Protein AF-A0A2L1UTY7-F1 (afdb_monomer_lite)

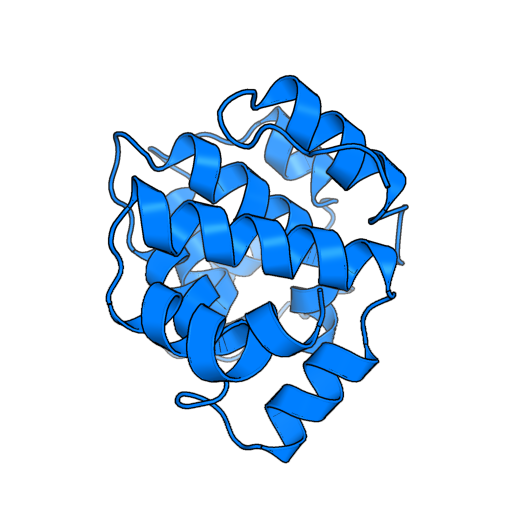InterPro domains:
  IPR046560 Protein of unknown function DUF6714 [PF20461] (67-157)

pLDDT: mean 85.85, std 9.0, range [53.12, 96.44]

Organism: NCBI:txid1805933

Foldseek 3Di:
DDDQDLLDLVSLLVLCCVFLPDDPQDQDDPDFDDDDCVVLLCVQRPPDALVNCLVVPDCVPCLVSLQVCLVGPDLLNVLRNVSSLLSVVSVCPPVVRCSNVSCCQSAQFCVNDDVVSNVVSVVSGDLSRLLSSLSSLVCCCVPVVDVRSVCSSVVPSVVSD

Radius of gyration: 14.82 Å; chains: 1; bounding box: 33×32×40 Å

Structure (mmCIF, N/CA/C/O backbone):
data_AF-A0A2L1UTY7-F1
#
_entry.id   AF-A0A2L1UTY7-F1
#
loop_
_atom_site.group_PDB
_atom_site.id
_atom_site.type_symbol
_atom_site.label_atom_id
_atom_site.label_alt_id
_atom_site.label_comp_id
_atom_site.label_asym_id
_atom_site.label_entity_id
_atom_site.label_seq_id
_atom_site.pdbx_PDB_ins_code
_atom_site.Cartn_x
_atom_site.Cartn_y
_atom_site.Cartn_z
_atom_site.occupancy
_atom_site.B_iso_or_equiv
_atom_site.auth_seq_id
_atom_site.auth_comp_id
_atom_site.auth_asym_id
_atom_site.auth_atom_id
_atom_site.pdbx_PDB_model_num
ATOM 1 N N . MET A 1 1 ? 1.396 5.766 -21.498 1.00 53.38 1 MET A N 1
ATOM 2 C CA . MET A 1 1 ? 0.661 5.833 -20.214 1.00 53.38 1 MET A CA 1
ATOM 3 C C . MET A 1 1 ? 0.728 7.239 -19.653 1.00 53.38 1 MET A C 1
ATOM 5 O O . MET A 1 1 ? 1.712 7.924 -19.900 1.00 53.38 1 MET A O 1
ATOM 9 N N . LYS A 1 2 ? -0.324 7.680 -18.958 1.00 59.78 2 LYS A N 1
ATOM 10 C CA . LYS A 1 2 ? -0.390 9.011 -18.343 1.00 59.78 2 LYS A CA 1
ATOM 11 C C . LYS A 1 2 ? 0.551 9.059 -17.133 1.00 59.78 2 LYS A C 1
ATOM 13 O O . LYS A 1 2 ? 0.652 8.079 -16.401 1.00 59.78 2 LYS A O 1
ATOM 18 N N . GLU A 1 3 ? 1.265 10.162 -16.950 1.00 71.75 3 GLU A N 1
ATOM 19 C CA . GLU A 1 3 ? 2.131 10.361 -15.787 1.00 71.75 3 GLU A CA 1
ATOM 20 C C . GLU A 1 3 ? 1.273 10.537 -14.521 1.00 71.75 3 GLU A C 1
ATOM 22 O O . GLU A 1 3 ? 0.304 11.302 -14.529 1.00 71.75 3 GLU A O 1
ATOM 27 N N . ILE A 1 4 ? 1.594 9.794 -13.456 1.00 80.62 4 ILE A N 1
ATOM 28 C CA . ILE A 1 4 ? 0.912 9.900 -12.160 1.00 80.62 4 ILE A CA 1
ATOM 29 C C . ILE A 1 4 ? 1.685 10.905 -11.315 1.00 80.62 4 ILE A C 1
ATOM 31 O O . ILE A 1 4 ? 2.841 10.670 -10.969 1.00 80.62 4 ILE A O 1
ATOM 35 N N . ASP A 1 5 ? 1.036 12.014 -10.977 1.00 83.94 5 ASP A N 1
ATOM 36 C CA . ASP A 1 5 ? 1.601 13.015 -10.080 1.00 83.94 5 ASP A CA 1
ATOM 37 C C . ASP A 1 5 ? 1.372 12.604 -8.618 1.00 83.94 5 ASP A C 1
ATOM 39 O O . ASP A 1 5 ? 0.297 12.831 -8.056 1.00 83.94 5 ASP A O 1
ATOM 43 N N . PHE A 1 6 ? 2.400 12.016 -8.000 1.00 86.38 6 PHE A N 1
ATOM 44 C CA . PHE A 1 6 ? 2.388 11.607 -6.591 1.00 86.38 6 PHE A CA 1
ATOM 45 C C . PHE A 1 6 ? 2.398 12.780 -5.596 1.00 86.38 6 PHE A C 1
ATOM 47 O O . PHE A 1 6 ? 2.200 12.581 -4.398 1.00 86.38 6 PHE A O 1
ATOM 54 N N . MET A 1 7 ? 2.539 14.025 -6.060 1.00 84.00 7 MET A N 1
ATOM 55 C CA . MET A 1 7 ? 2.315 15.205 -5.220 1.00 84.00 7 MET A CA 1
ATOM 56 C C . MET A 1 7 ? 0.823 15.544 -5.093 1.00 84.00 7 MET A C 1
ATOM 58 O O . MET A 1 7 ? 0.424 16.219 -4.140 1.00 84.00 7 MET A O 1
ATOM 62 N N . ASN A 1 8 ? -0.019 15.042 -6.002 1.00 89.12 8 ASN A N 1
ATOM 63 C CA . ASN A 1 8 ? -1.459 15.258 -5.999 1.00 89.12 8 ASN A CA 1
ATOM 64 C C . ASN A 1 8 ? -2.210 14.012 -5.506 1.00 89.12 8 ASN A C 1
ATOM 66 O O . ASN A 1 8 ? -2.576 13.126 -6.279 1.00 89.12 8 ASN A O 1
ATOM 70 N N . LYS A 1 9 ? -2.522 13.995 -4.205 1.00 89.56 9 LYS A N 1
ATOM 71 C CA . LYS A 1 9 ? -3.246 12.900 -3.530 1.00 89.56 9 LYS A CA 1
ATOM 72 C C . LYS A 1 9 ? -4.548 12.500 -4.235 1.00 89.56 9 LYS A C 1
ATOM 74 O O . LYS A 1 9 ? -4.874 11.319 -4.287 1.00 89.56 9 LYS A O 1
ATOM 79 N N . GLY A 1 10 ? -5.282 13.469 -4.789 1.00 89.50 10 GLY A N 1
ATOM 80 C CA . GLY A 1 10 ? -6.530 13.208 -5.510 1.00 89.50 10 GLY A CA 1
ATOM 81 C C . GLY A 1 10 ? -6.308 12.486 -6.839 1.00 89.50 10 GLY A C 1
ATOM 82 O O . GLY A 1 10 ? -7.075 11.587 -7.178 1.00 89.50 10 GLY A O 1
ATOM 83 N N . ASN A 1 11 ? -5.239 12.839 -7.561 1.00 91.31 11 ASN A N 1
ATOM 84 C CA . ASN A 1 11 ? -4.838 12.151 -8.786 1.00 91.31 11 ASN A CA 1
ATOM 85 C C . ASN A 1 11 ? -4.425 10.703 -8.481 1.00 91.31 11 ASN A C 1
ATOM 87 O O . ASN A 1 11 ? -4.985 9.779 -9.067 1.00 91.31 11 ASN A O 1
ATOM 91 N N . VAL A 1 12 ? -3.546 10.497 -7.489 1.00 93.44 12 VAL A N 1
ATOM 92 C CA . VAL A 1 12 ? -3.130 9.141 -7.088 1.00 93.44 12 VAL A CA 1
ATOM 93 C C . VAL A 1 12 ? -4.330 8.299 -6.661 1.00 93.44 12 VAL A C 1
ATOM 95 O O . VAL A 1 12 ? -4.487 7.186 -7.148 1.00 93.44 12 VAL A O 1
ATOM 98 N N . LEU A 1 13 ? -5.226 8.830 -5.822 1.00 93.62 13 LEU A N 1
ATOM 99 C CA . LEU A 1 13 ? -6.430 8.104 -5.406 1.00 93.62 13 LEU A CA 1
ATOM 100 C C . LEU A 1 13 ? -7.321 7.722 -6.598 1.00 93.62 13 LEU A C 1
ATOM 102 O O . LEU A 1 13 ? -7.903 6.638 -6.606 1.00 93.62 13 LEU A O 1
ATOM 106 N N . GLY A 1 14 ? -7.434 8.598 -7.600 1.00 92.50 14 GLY A N 1
ATOM 107 C CA . GLY A 1 14 ? -8.164 8.319 -8.833 1.00 92.50 14 GLY A CA 1
ATOM 108 C C . GLY A 1 14 ? -7.581 7.138 -9.610 1.00 92.50 14 GLY A C 1
ATOM 109 O O . GLY A 1 14 ? -8.335 6.267 -10.036 1.00 92.50 14 GLY A O 1
ATOM 110 N N . GLU A 1 15 ? -6.258 7.081 -9.754 1.00 93.00 15 GLU A N 1
ATOM 111 C CA . GLU A 1 15 ? -5.573 5.982 -10.447 1.00 93.00 15 GLU A CA 1
ATOM 112 C C . GLU A 1 15 ? -5.595 4.681 -9.627 1.00 93.00 15 GLU A C 1
ATOM 114 O O . GLU A 1 15 ? -5.893 3.620 -10.173 1.00 93.00 15 GLU A O 1
ATOM 119 N N . LEU A 1 16 ? -5.425 4.749 -8.301 1.00 94.06 16 LEU A N 1
ATOM 120 C CA . LEU A 1 16 ? -5.568 3.582 -7.421 1.00 94.06 16 LEU A CA 1
ATOM 121 C C . LEU A 1 16 ? -6.960 2.952 -7.542 1.00 94.06 16 LEU A C 1
ATOM 123 O O . LEU A 1 16 ? -7.075 1.739 -7.689 1.00 94.06 16 LEU A O 1
ATOM 127 N N . LYS A 1 17 ? -8.024 3.766 -7.562 1.00 92.31 17 LYS A N 1
ATOM 128 C CA . LYS A 1 17 ? -9.401 3.278 -7.762 1.00 92.31 17 LYS A CA 1
ATOM 129 C C . LYS A 1 17 ? -9.616 2.622 -9.126 1.00 92.31 17 LYS A C 1
ATOM 131 O O . LYS A 1 17 ? -10.467 1.743 -9.237 1.00 92.31 17 LYS A O 1
ATOM 136 N N . ARG A 1 18 ? -8.889 3.056 -10.160 1.00 91.56 18 ARG A N 1
ATOM 137 C CA . ARG A 1 18 ? -9.002 2.497 -11.515 1.00 91.56 18 ARG A CA 1
ATOM 138 C C . ARG A 1 18 ? -8.254 1.180 -11.675 1.00 91.56 18 ARG A C 1
ATOM 140 O O . ARG A 1 18 ? -8.790 0.299 -12.331 1.00 91.56 18 ARG A O 1
ATOM 147 N N . SER A 1 19 ? -7.070 1.043 -11.082 1.00 91.44 19 SER A N 1
ATOM 148 C CA . SER A 1 19 ? -6.209 -0.133 -11.293 1.00 91.44 19 SER A CA 1
ATOM 149 C C . SER A 1 19 ? -6.297 -1.182 -10.178 1.00 91.44 19 SER A C 1
ATOM 151 O O . SER A 1 19 ? -5.986 -2.349 -10.403 1.00 91.44 19 SER A O 1
ATOM 153 N N . PHE A 1 20 ? -6.767 -0.818 -8.981 1.00 89.94 20 PHE A N 1
ATOM 154 C CA . PHE A 1 20 ? -7.041 -1.750 -7.877 1.00 89.94 20 PHE A CA 1
ATOM 155 C C . PHE A 1 20 ? -8.553 -1.940 -7.687 1.00 89.94 20 PHE A C 1
ATOM 157 O O . PHE A 1 20 ? -9.104 -1.735 -6.602 1.00 89.94 20 PHE A O 1
ATOM 164 N N . ILE A 1 21 ? -9.238 -2.302 -8.777 1.00 79.50 21 ILE A N 1
ATOM 165 C CA . ILE A 1 21 ? -10.685 -2.559 -8.790 1.00 79.50 21 ILE A CA 1
ATOM 166 C C . ILE A 1 21 ? -11.004 -3.701 -7.828 1.00 79.50 21 ILE A C 1
ATOM 168 O O . ILE A 1 21 ? -10.338 -4.727 -7.896 1.00 79.50 21 ILE A O 1
ATOM 172 N N . ASN A 1 22 ? -12.034 -3.501 -6.993 1.00 62.59 22 ASN A N 1
ATOM 173 C CA . ASN A 1 22 ? -12.694 -4.417 -6.046 1.00 62.59 22 ASN A CA 1
ATOM 174 C C . ASN A 1 22 ? -12.345 -5.912 -6.180 1.00 62.59 22 ASN A C 1
ATOM 176 O O . ASN A 1 22 ? -13.207 -6.740 -6.486 1.00 62.59 22 ASN A O 1
ATOM 180 N N . ALA A 1 23 ? -11.097 -6.267 -5.881 1.00 69.69 23 ALA A N 1
ATOM 181 C CA . ALA A 1 23 ? -10.725 -7.634 -5.593 1.00 69.69 23 ALA A CA 1
ATOM 182 C C . ALA A 1 23 ? -11.570 -8.106 -4.400 1.00 69.69 23 ALA A C 1
ATOM 184 O O . ALA A 1 23 ? -12.075 -7.296 -3.615 1.00 69.69 23 ALA A O 1
ATOM 185 N N . LEU A 1 24 ? -11.803 -9.414 -4.306 1.00 78.25 24 LEU A N 1
ATOM 186 C CA . LEU A 1 24 ? -12.610 -9.964 -3.221 1.00 78.25 24 LEU A CA 1
ATOM 187 C C . LEU A 1 24 ? -12.015 -9.522 -1.884 1.00 78.25 24 LEU A C 1
ATOM 189 O O . LEU A 1 24 ? -10.820 -9.702 -1.652 1.00 78.25 24 LEU A O 1
ATOM 193 N N . LEU A 1 25 ? -12.857 -8.927 -1.036 1.00 85.69 25 LEU A N 1
ATOM 194 C CA . LEU A 1 25 ? -12.456 -8.503 0.298 1.00 85.69 25 LEU A CA 1
ATOM 195 C C . LEU A 1 25 ? -11.857 -9.712 1.040 1.00 85.69 25 LEU A C 1
ATOM 197 O O . LEU A 1 25 ? -12.532 -10.745 1.124 1.00 85.69 25 LEU A O 1
ATOM 201 N N . PRO A 1 26 ? -10.629 -9.603 1.576 1.00 85.12 26 PRO A N 1
ATOM 202 C CA . PRO A 1 26 ? -10.017 -10.684 2.328 1.00 85.12 26 PRO A CA 1
ATOM 203 C C . PRO A 1 26 ? -10.878 -11.119 3.513 1.00 85.12 26 PRO A C 1
ATOM 205 O O . PRO A 1 26 ? -11.372 -10.294 4.284 1.00 85.12 26 PRO A O 1
ATOM 208 N N . ASN A 1 27 ? -11.037 -12.432 3.682 1.00 86.06 27 ASN A N 1
ATOM 209 C CA . ASN A 1 27 ? -11.663 -12.986 4.877 1.00 86.06 27 ASN A CA 1
ATOM 210 C C . ASN A 1 27 ? -10.595 -13.186 5.954 1.00 86.06 27 ASN A C 1
ATOM 212 O O . ASN A 1 27 ? -9.901 -14.205 5.971 1.00 86.06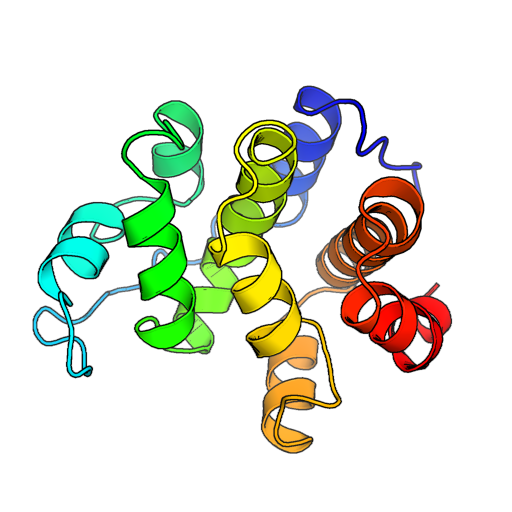 27 ASN A O 1
ATOM 216 N N . LEU A 1 28 ? -10.459 -12.193 6.827 1.00 84.25 28 LEU A N 1
ATOM 217 C CA . LEU A 1 28 ? -9.432 -12.189 7.857 1.00 84.25 28 LEU A CA 1
ATOM 218 C C . LEU A 1 28 ? -9.804 -13.135 9.010 1.00 84.25 28 LEU A C 1
ATOM 220 O O . LEU A 1 28 ? -10.913 -13.046 9.546 1.00 84.25 28 LEU A O 1
ATOM 224 N N . PRO A 1 29 ? -8.901 -14.040 9.426 1.00 78.50 29 PRO A N 1
ATOM 225 C CA . PRO A 1 29 ? -9.182 -14.954 10.521 1.00 78.50 29 PRO A CA 1
ATOM 226 C C . PRO A 1 29 ? -9.301 -14.193 11.845 1.00 78.50 29 PRO A C 1
ATOM 228 O O . PRO A 1 29 ? -8.524 -13.285 12.124 1.00 78.50 29 PRO A O 1
ATOM 231 N N . ILE A 1 30 ? -10.230 -14.627 12.703 1.00 69.00 30 ILE A N 1
ATOM 232 C CA . ILE A 1 30 ? -10.384 -14.092 14.070 1.00 69.00 30 ILE A CA 1
ATOM 233 C C . ILE A 1 30 ? -9.103 -14.329 14.894 1.00 69.00 30 ILE A C 1
ATOM 235 O O . ILE A 1 30 ? -8.748 -13.530 15.753 1.00 69.00 30 ILE A O 1
ATOM 239 N N . THR A 1 31 ? -8.378 -15.414 14.610 1.00 69.69 31 THR A N 1
ATOM 240 C CA . THR A 1 31 ? -7.085 -15.737 15.225 1.00 69.69 31 THR A CA 1
ATOM 241 C C . THR A 1 31 ? -5.941 -15.398 14.267 1.00 69.69 31 THR A C 1
ATOM 243 O O . THR A 1 31 ? -5.383 -16.292 13.623 1.00 69.69 31 THR A O 1
ATOM 246 N N . MET A 1 32 ? -5.606 -14.113 14.134 1.00 71.06 32 MET A N 1
ATOM 247 C CA . MET A 1 32 ? -4.382 -13.707 13.432 1.00 71.06 32 MET A CA 1
ATOM 248 C C . MET A 1 32 ? -3.148 -14.145 14.230 1.00 71.06 32 MET A C 1
ATOM 250 O O . MET A 1 32 ? -3.132 -14.080 15.459 1.00 71.06 32 MET A O 1
ATOM 254 N N . LYS A 1 33 ? -2.112 -14.621 13.534 1.00 61.41 33 LYS A N 1
ATOM 255 C CA . LYS A 1 33 ? -0.848 -15.030 14.159 1.00 61.41 33 LYS A CA 1
ATOM 256 C C . LYS A 1 33 ? 0.041 -13.806 14.396 1.00 61.41 33 LYS A C 1
ATOM 258 O O . LYS A 1 33 ? 0.239 -13.029 13.475 1.00 61.41 33 LYS A O 1
ATOM 263 N N . GLY A 1 34 ? 0.626 -13.697 15.587 1.00 58.88 34 GLY A N 1
ATOM 264 C CA . GLY A 1 34 ? 1.695 -12.750 15.928 1.00 58.88 34 GLY A CA 1
ATOM 265 C C . GLY A 1 34 ? 1.823 -12.571 17.444 1.00 58.88 34 GLY A C 1
ATOM 266 O O . GLY A 1 34 ? 0.973 -13.062 18.186 1.00 58.88 34 GLY A O 1
ATOM 267 N N . MET A 1 35 ? 2.917 -11.957 17.907 1.00 53.12 35 MET A N 1
ATOM 268 C CA . MET A 1 35 ? 3.206 -11.798 19.345 1.00 53.12 35 MET A CA 1
ATOM 269 C C . MET A 1 35 ? 2.609 -10.519 19.963 1.00 53.12 35 MET A C 1
ATOM 271 O O . MET A 1 35 ? 2.540 -10.442 21.186 1.00 53.12 35 MET A O 1
ATOM 275 N N . ASP A 1 36 ? 2.175 -9.563 19.134 1.00 70.62 36 ASP A N 1
ATOM 276 C CA . ASP A 1 36 ? 1.729 -8.221 19.549 1.00 70.62 36 ASP A CA 1
ATOM 277 C C . ASP A 1 36 ? 0.193 -8.105 19.673 1.00 70.62 36 ASP A C 1
ATOM 279 O O . ASP A 1 36 ? -0.427 -8.962 20.296 1.00 70.62 36 ASP A O 1
ATOM 283 N N . ASP A 1 37 ? -0.427 -7.063 19.092 1.00 83.56 37 ASP A N 1
ATOM 284 C CA . ASP A 1 37 ? -1.859 -6.734 19.197 1.00 83.56 37 ASP A CA 1
ATOM 285 C C . ASP A 1 37 ? -2.672 -7.180 17.943 1.00 83.56 37 ASP A C 1
ATOM 287 O O . ASP A 1 37 ? -3.168 -6.328 17.191 1.00 83.56 37 ASP A O 1
ATOM 291 N N . PRO A 1 38 ? -2.876 -8.491 17.671 1.00 82.50 38 PRO A N 1
ATOM 292 C CA . PRO A 1 38 ? -3.628 -8.965 16.500 1.00 82.50 38 PRO A CA 1
ATOM 293 C C . PRO A 1 38 ? -5.069 -8.448 16.466 1.00 82.50 38 PRO A C 1
ATOM 295 O O . PRO A 1 38 ? -5.639 -8.267 15.392 1.00 82.50 38 PRO A O 1
ATOM 298 N N . GLU A 1 39 ? -5.664 -8.178 17.632 1.00 86.38 39 GLU A N 1
ATOM 299 C CA . GLU A 1 39 ? -7.005 -7.599 17.736 1.00 86.38 39 GLU A CA 1
ATOM 300 C C . GLU A 1 39 ? -7.096 -6.216 17.084 1.00 86.38 39 GLU A C 1
ATOM 302 O O . GLU A 1 39 ? -8.124 -5.882 16.499 1.00 86.38 39 GLU A O 1
ATOM 307 N N . ARG A 1 40 ? -6.020 -5.418 17.125 1.00 87.88 40 ARG A N 1
ATOM 308 C CA . ARG A 1 40 ? -5.997 -4.089 16.504 1.00 87.88 40 ARG A CA 1
ATOM 309 C C . ARG A 1 40 ? -5.997 -4.201 14.990 1.00 87.88 40 ARG A C 1
ATOM 311 O O . ARG A 1 40 ? -6.738 -3.472 14.339 1.00 87.88 40 ARG A O 1
ATOM 318 N N . VAL A 1 41 ? -5.231 -5.144 14.444 1.00 89.44 41 VAL A N 1
ATOM 319 C CA . VAL A 1 41 ? -5.221 -5.449 13.006 1.00 89.44 41 VAL A CA 1
ATOM 320 C C . VAL A 1 41 ? -6.595 -5.959 12.580 1.00 89.44 41 VAL A C 1
ATOM 322 O O . VAL A 1 41 ? -7.194 -5.418 11.652 1.00 89.44 41 VAL A O 1
ATOM 325 N N . PHE A 1 42 ? -7.153 -6.934 13.301 1.00 89.19 42 PHE A N 1
ATOM 326 C CA . PHE A 1 42 ? -8.487 -7.450 13.008 1.00 89.19 42 PHE A CA 1
ATOM 327 C C . PHE A 1 42 ? -9.540 -6.336 13.033 1.00 89.19 42 PHE A C 1
ATOM 329 O O . PHE A 1 42 ? -10.252 -6.157 12.053 1.00 89.19 42 PHE A O 1
ATOM 336 N N . ASN A 1 43 ? -9.606 -5.531 14.093 1.00 90.38 43 ASN A N 1
ATOM 337 C CA . ASN A 1 43 ? -10.590 -4.451 14.206 1.00 90.38 43 ASN A CA 1
ATOM 338 C C . ASN A 1 43 ? -10.410 -3.363 13.138 1.00 90.38 43 ASN A C 1
ATOM 340 O O . ASN A 1 43 ? -11.386 -2.742 12.717 1.00 90.38 43 ASN A O 1
ATOM 344 N N . PHE A 1 44 ? -9.176 -3.123 12.694 1.00 93.50 44 PHE A N 1
ATOM 345 C CA . PHE A 1 44 ? -8.888 -2.114 11.685 1.00 93.50 44 PHE A CA 1
ATOM 346 C C . PHE A 1 44 ? -9.266 -2.563 10.268 1.00 93.50 44 PHE A C 1
ATOM 348 O O . PHE A 1 44 ? -9.841 -1.765 9.524 1.00 93.50 44 PHE A O 1
ATOM 355 N N . PHE A 1 45 ? -8.979 -3.817 9.900 1.00 93.44 45 PHE A N 1
ATOM 356 C CA . PHE A 1 45 ? -9.144 -4.318 8.529 1.00 93.44 45 PHE A CA 1
ATOM 357 C C . PHE A 1 45 ? -10.409 -5.168 8.307 1.00 93.44 45 PHE A C 1
ATOM 359 O O . PHE A 1 45 ? -10.935 -5.209 7.194 1.00 93.44 45 PHE A O 1
ATOM 366 N N . SER A 1 46 ? -10.915 -5.854 9.335 1.00 90.88 46 SER A N 1
ATOM 367 C CA . SER A 1 46 ? -11.993 -6.841 9.191 1.00 90.88 46 SER A CA 1
ATOM 368 C C . SER A 1 46 ? -13.291 -6.214 8.687 1.00 90.88 46 SER A C 1
ATOM 370 O O . SER A 1 46 ? -13.779 -5.220 9.224 1.00 90.88 46 SER A O 1
ATOM 372 N N . GLY A 1 47 ? -13.851 -6.802 7.625 1.00 88.94 47 GLY A N 1
ATOM 373 C CA . GLY A 1 47 ? -15.094 -6.342 7.005 1.00 88.94 47 GLY A CA 1
ATOM 374 C C . GLY A 1 47 ? -14.988 -5.002 6.267 1.00 88.94 47 GLY A C 1
ATOM 375 O O . GLY A 1 47 ? -16.015 -4.490 5.826 1.00 88.94 47 GLY A O 1
ATOM 376 N N . ARG A 1 48 ? -13.784 -4.428 6.126 1.00 92.12 48 ARG A N 1
ATOM 377 C CA . ARG A 1 48 ? -13.570 -3.096 5.545 1.00 92.12 48 ARG A CA 1
ATOM 378 C C . ARG A 1 48 ? -12.742 -3.169 4.274 1.00 92.12 48 ARG A C 1
ATOM 380 O O . ARG A 1 48 ? -11.642 -3.725 4.257 1.00 92.12 48 ARG A O 1
ATOM 387 N N . THR A 1 49 ? -13.248 -2.546 3.214 1.00 93.38 49 THR A N 1
ATOM 388 C CA . THR A 1 49 ? -12.472 -2.372 1.987 1.00 93.38 49 THR A CA 1
ATOM 389 C C . THR A 1 49 ? -11.345 -1.368 2.206 1.00 93.38 49 THR A C 1
ATOM 391 O O . THR A 1 49 ? -11.424 -0.498 3.077 1.00 93.38 49 THR A O 1
ATOM 394 N N . TRP A 1 50 ? -10.300 -1.424 1.377 1.00 94.44 50 TRP A N 1
ATOM 395 C CA . TRP A 1 50 ? -9.241 -0.411 1.421 1.00 94.44 50 TRP A CA 1
ATOM 396 C C . TRP A 1 50 ? -9.798 1.010 1.188 1.00 94.44 50 TRP A C 1
ATOM 398 O O . TRP A 1 50 ? -9.281 1.976 1.746 1.00 94.44 50 TRP A O 1
ATOM 408 N N . MET A 1 51 ? -10.897 1.143 0.433 1.00 93.19 51 MET A N 1
ATOM 409 C CA . MET A 1 51 ? -11.592 2.418 0.222 1.00 93.19 51 MET A CA 1
ATOM 410 C C . MET A 1 51 ? -12.321 2.911 1.475 1.00 93.19 51 MET A C 1
ATOM 412 O O . MET A 1 51 ? -12.260 4.104 1.772 1.00 93.19 51 MET A O 1
ATOM 416 N N . ASP A 1 52 ? -12.981 2.016 2.217 1.00 93.75 52 ASP A N 1
ATOM 417 C CA . ASP A 1 52 ? -13.636 2.367 3.485 1.00 93.75 52 ASP A CA 1
ATOM 418 C C . ASP A 1 52 ? -12.615 2.887 4.492 1.00 93.75 52 ASP A C 1
ATOM 420 O O . ASP A 1 52 ? -12.887 3.837 5.224 1.00 93.75 52 ASP A O 1
ATOM 424 N N . ILE A 1 53 ? -11.426 2.279 4.505 1.00 95.38 53 ILE A N 1
ATOM 425 C CA . ILE A 1 53 ? -10.325 2.698 5.367 1.00 95.38 53 ILE A CA 1
ATOM 426 C C . ILE A 1 53 ? -9.806 4.072 4.941 1.00 95.38 53 ILE A C 1
ATOM 428 O O . ILE A 1 53 ? -9.744 4.967 5.777 1.00 95.38 53 ILE A O 1
ATOM 432 N N . ILE A 1 54 ? -9.506 4.285 3.653 1.00 94.50 54 ILE A N 1
ATOM 433 C CA . ILE A 1 54 ? -9.008 5.577 3.146 1.00 94.50 54 ILE A CA 1
ATOM 434 C C . ILE A 1 54 ? -9.944 6.741 3.489 1.00 94.50 54 ILE A C 1
ATOM 436 O O . ILE A 1 54 ? -9.471 7.814 3.859 1.00 94.50 54 ILE A O 1
ATOM 440 N N . ASN A 1 55 ? -11.260 6.549 3.370 1.00 92.50 55 ASN A N 1
ATOM 441 C CA . ASN A 1 55 ? -12.235 7.620 3.592 1.00 92.50 55 ASN A CA 1
ATOM 442 C C . ASN A 1 55 ? -12.274 8.116 5.045 1.00 92.50 55 ASN A C 1
ATOM 444 O O . ASN A 1 55 ? -12.746 9.224 5.293 1.00 92.50 55 ASN A O 1
ATOM 448 N N . THR A 1 56 ? -11.799 7.311 5.997 1.00 94.56 56 THR A N 1
ATOM 449 C CA . THR A 1 56 ? -11.785 7.649 7.426 1.00 94.56 56 THR A CA 1
ATOM 450 C C . THR A 1 56 ? -10.377 7.668 8.016 1.00 94.56 56 THR A C 1
ATOM 452 O O . THR A 1 56 ? -10.255 7.735 9.235 1.00 94.56 56 THR A O 1
ATOM 455 N N . LEU A 1 57 ? -9.339 7.545 7.183 1.00 94.25 57 LEU A N 1
ATOM 456 C CA . LEU A 1 57 ? -7.967 7.336 7.631 1.00 94.25 57 LEU A CA 1
ATOM 457 C C . LEU A 1 57 ? -7.438 8.566 8.378 1.00 94.25 57 LEU A C 1
ATOM 459 O O . LEU A 1 57 ? -7.353 9.658 7.815 1.00 94.25 57 LEU A O 1
ATOM 463 N N . ASP A 1 58 ? -7.023 8.357 9.622 1.00 92.62 58 ASP A N 1
ATOM 464 C CA . ASP A 1 58 ? -6.382 9.345 10.485 1.00 92.62 58 ASP A CA 1
ATOM 465 C C . ASP A 1 58 ? -5.062 8.764 11.002 1.00 92.62 58 ASP A C 1
ATOM 467 O O . ASP A 1 58 ? -5.040 7.979 11.951 1.00 92.62 58 ASP A O 1
ATOM 471 N N . LEU A 1 59 ? -3.939 9.154 10.389 1.00 92.56 59 LEU A N 1
ATOM 472 C CA . LEU A 1 59 ? -2.620 8.603 10.727 1.00 92.56 59 LEU A CA 1
ATOM 473 C C . LEU A 1 59 ? -2.225 8.810 12.194 1.00 92.56 59 LEU A C 1
ATOM 475 O O . LEU A 1 59 ? -1.465 8.002 12.731 1.00 92.56 59 LEU A O 1
ATOM 479 N N . SER A 1 60 ? -2.784 9.813 12.876 1.00 89.94 60 SER A N 1
ATOM 480 C CA . SER A 1 60 ? -2.517 10.030 14.298 1.00 89.94 60 SER A CA 1
ATOM 481 C C . SER A 1 60 ? -3.032 8.889 15.187 1.00 89.94 60 SER A C 1
ATOM 483 O O . SER A 1 60 ? -2.507 8.682 16.283 1.00 89.94 60 SER A O 1
ATOM 485 N N . LYS A 1 61 ? -4.026 8.132 14.704 1.00 90.50 61 LYS A N 1
ATOM 486 C CA . LYS A 1 61 ? -4.667 7.003 15.398 1.00 90.50 61 LYS A CA 1
ATOM 487 C C . LYS A 1 61 ? -4.385 5.665 14.720 1.00 90.50 61 LYS A C 1
ATOM 489 O O . LYS A 1 61 ? -4.194 4.659 15.397 1.00 90.50 61 LYS A O 1
ATOM 494 N N . ASP A 1 62 ? -4.336 5.668 13.394 1.00 93.56 62 ASP A N 1
ATOM 495 C CA . ASP A 1 62 ? -4.401 4.462 12.571 1.00 93.56 62 ASP A CA 1
ATOM 496 C C . ASP A 1 62 ? -3.023 3.933 12.160 1.00 93.56 62 ASP A C 1
ATOM 498 O O . ASP A 1 62 ? -2.896 2.768 11.786 1.00 93.56 62 ASP A O 1
ATOM 502 N N . ALA A 1 63 ? -1.969 4.752 12.256 1.00 93.25 63 ALA A N 1
ATOM 503 C CA . ALA A 1 63 ? -0.636 4.375 11.787 1.00 93.25 63 ALA A CA 1
ATOM 504 C C . ALA A 1 63 ? -0.095 3.102 12.447 1.00 93.25 63 ALA A C 1
ATOM 506 O O . ALA A 1 63 ? 0.577 2.318 11.788 1.00 93.25 63 ALA A O 1
ATOM 507 N N . TYR A 1 64 ? -0.415 2.868 13.721 1.00 92.12 64 TYR A N 1
ATOM 508 C CA . TYR A 1 64 ? 0.012 1.654 14.414 1.00 92.12 64 TYR A CA 1
ATOM 509 C C . TYR A 1 64 ? -0.693 0.397 13.886 1.00 92.12 64 TYR A C 1
ATOM 511 O O . TYR A 1 64 ? -0.075 -0.654 13.766 1.00 92.12 64 TYR A O 1
ATOM 519 N N . ALA A 1 65 ? -1.974 0.496 13.519 1.00 93.50 65 ALA A N 1
ATOM 520 C CA . ALA A 1 65 ? -2.686 -0.624 12.909 1.00 93.50 65 ALA A CA 1
ATOM 521 C C . ALA A 1 65 ? -2.159 -0.929 11.497 1.00 93.50 65 ALA A C 1
ATOM 523 O O . ALA A 1 65 ? -2.067 -2.096 11.121 1.00 93.50 65 ALA A O 1
ATOM 524 N N . LEU A 1 66 ? -1.768 0.105 10.740 1.00 95.19 66 LEU A N 1
ATOM 525 C CA . LEU A 1 66 ? -1.084 -0.060 9.454 1.00 95.19 66 LEU A CA 1
ATOM 526 C C . LEU A 1 66 ? 0.273 -0.749 9.619 1.00 95.19 66 LEU A C 1
ATOM 528 O O . LEU A 1 66 ? 0.581 -1.648 8.843 1.00 95.19 66 LEU A O 1
ATOM 532 N N . ASP A 1 67 ? 1.046 -0.365 10.633 1.00 92.94 67 ASP A N 1
ATOM 533 C CA . ASP A 1 67 ? 2.354 -0.950 10.943 1.00 92.94 67 ASP A CA 1
ATOM 534 C C . ASP A 1 67 ? 2.233 -2.452 11.229 1.00 92.94 67 ASP A C 1
ATOM 536 O O . ASP A 1 67 ? 2.789 -3.291 10.520 1.00 92.94 67 ASP A O 1
ATOM 540 N N . LEU A 1 68 ? 1.357 -2.809 12.174 1.00 91.88 68 LEU A N 1
ATOM 541 C CA . LEU A 1 68 ? 1.054 -4.205 12.483 1.00 91.88 68 LEU A CA 1
ATOM 542 C C . LEU A 1 68 ? 0.498 -4.957 11.261 1.00 91.88 68 LEU A C 1
ATOM 544 O O . LEU A 1 68 ? 0.825 -6.122 11.049 1.00 91.88 68 LEU A O 1
ATOM 548 N N . GLY A 1 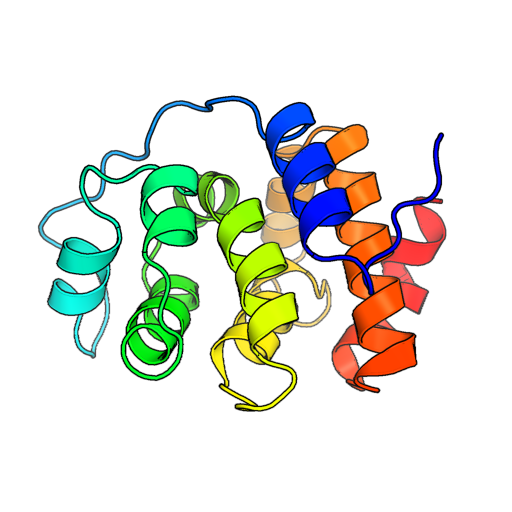69 ? -0.303 -4.306 10.415 1.00 92.50 69 GLY A N 1
ATOM 549 C CA . GLY A 1 69 ? -0.844 -4.915 9.199 1.00 92.50 69 GLY A CA 1
ATOM 550 C C . GLY A 1 69 ? 0.229 -5.434 8.233 1.00 92.50 69 GLY A C 1
ATOM 551 O O . GLY A 1 69 ? -0.001 -6.454 7.586 1.00 92.50 69 GLY A O 1
ATOM 552 N N . VAL A 1 70 ? 1.417 -4.812 8.186 1.00 91.50 70 VAL A N 1
ATOM 553 C CA . VAL A 1 70 ? 2.546 -5.281 7.359 1.00 91.50 70 VAL A CA 1
ATOM 554 C C . VAL A 1 70 ? 2.995 -6.682 7.783 1.00 91.50 70 VAL A C 1
ATOM 556 O O . VAL A 1 70 ? 3.258 -7.523 6.920 1.00 91.50 70 VAL A O 1
ATOM 559 N N . GLY A 1 71 ? 3.050 -6.943 9.093 1.00 87.69 71 GLY A N 1
ATOM 560 C CA . GLY A 1 71 ? 3.528 -8.207 9.657 1.00 87.69 71 GLY A CA 1
ATOM 561 C C . GLY A 1 71 ? 2.448 -9.270 9.893 1.00 87.69 71 GLY A C 1
ATOM 562 O O . GLY A 1 71 ? 2.756 -10.460 9.857 1.00 87.69 71 GLY A O 1
ATOM 563 N N . PHE A 1 72 ? 1.198 -8.866 10.143 1.00 88.12 72 PHE A N 1
ATOM 564 C CA . PHE A 1 72 ? 0.118 -9.778 10.548 1.00 88.12 72 PHE A CA 1
ATOM 565 C C . PHE A 1 72 ? -0.776 -10.254 9.400 1.00 88.12 72 PHE A C 1
ATOM 567 O O . PHE A 1 72 ? -1.376 -11.326 9.507 1.00 88.12 72 PHE A O 1
ATOM 574 N N . LEU A 1 73 ? -0.921 -9.469 8.328 1.00 89.56 73 LEU A N 1
ATOM 575 C CA . LEU A 1 73 ? -1.727 -9.888 7.183 1.00 89.56 73 LEU A CA 1
ATOM 576 C C . LEU A 1 73 ? -0.965 -10.936 6.372 1.00 89.56 73 LEU A C 1
ATOM 578 O O . LEU A 1 73 ? 0.207 -10.756 6.039 1.00 89.56 73 LEU A O 1
ATOM 582 N N . ASP A 1 74 ? -1.647 -12.019 5.998 1.00 87.44 74 ASP A N 1
ATOM 583 C CA . ASP A 1 74 ? -1.084 -12.956 5.033 1.00 87.44 74 ASP A CA 1
ATOM 584 C C . ASP A 1 74 ? -0.801 -12.209 3.724 1.00 87.44 74 ASP A C 1
ATOM 586 O O . ASP A 1 74 ? -1.593 -11.383 3.272 1.00 87.44 74 ASP A O 1
ATOM 590 N N . ARG A 1 75 ? 0.299 -12.548 3.048 1.00 85.62 75 ARG A N 1
ATOM 591 C CA . ARG A 1 75 ? 0.739 -11.854 1.824 1.00 85.62 75 ARG A CA 1
ATOM 592 C C . ARG A 1 75 ? -0.350 -11.752 0.749 1.00 85.62 75 ARG A C 1
ATOM 594 O O . ARG A 1 75 ? -0.479 -10.714 0.111 1.00 85.62 75 ARG A O 1
ATOM 601 N N . LYS A 1 76 ? -1.147 -12.812 0.574 1.00 85.62 76 LYS A N 1
ATOM 602 C CA . LYS A 1 76 ? -2.290 -12.843 -0.358 1.00 85.62 76 LYS A CA 1
ATOM 603 C C . LYS A 1 76 ? -3.348 -11.779 -0.027 1.00 85.62 76 LYS A C 1
ATOM 605 O O . LYS A 1 76 ? -3.937 -11.208 -0.935 1.00 85.62 76 LYS A O 1
ATOM 610 N N . ASP A 1 77 ? -3.556 -11.510 1.260 1.00 89.06 77 ASP A N 1
ATOM 611 C CA . ASP A 1 77 ? -4.543 -10.561 1.764 1.00 89.06 77 ASP A CA 1
ATOM 612 C C . ASP A 1 77 ? -3.935 -9.155 1.769 1.00 89.06 77 ASP A C 1
ATOM 614 O O . ASP A 1 77 ? -4.614 -8.183 1.457 1.00 89.06 77 ASP A O 1
ATOM 618 N N . PHE A 1 78 ? -2.629 -9.038 2.021 1.00 91.06 78 PHE A N 1
ATOM 619 C CA . PHE A 1 78 ? -1.906 -7.774 1.929 1.00 91.06 78 PHE A CA 1
ATOM 620 C C . PHE A 1 78 ? -1.922 -7.189 0.508 1.00 91.06 78 PHE A C 1
ATOM 622 O O . PHE A 1 78 ? -2.069 -5.977 0.358 1.00 91.06 78 PHE A O 1
ATOM 629 N N . LEU A 1 79 ? -1.852 -8.026 -0.542 1.00 90.81 79 LEU A N 1
ATOM 630 C CA . LEU A 1 79 ? -1.974 -7.577 -1.942 1.00 90.81 79 LEU A CA 1
ATOM 631 C C . LEU A 1 79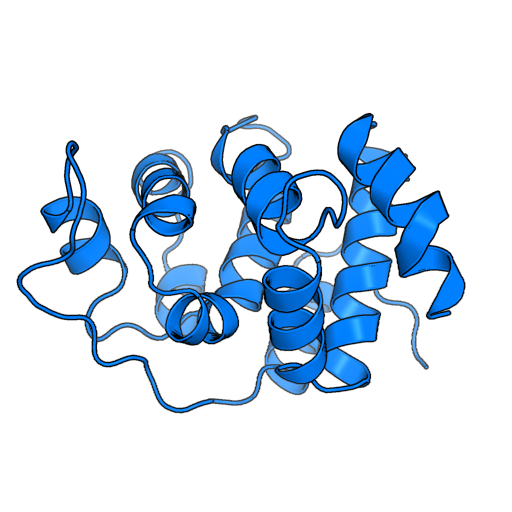 ? -3.223 -6.708 -2.167 1.00 90.81 79 LEU A C 1
ATOM 633 O O . LEU A 1 79 ? -3.159 -5.704 -2.876 1.00 90.81 79 LEU A O 1
ATOM 637 N N . TYR A 1 80 ? -4.340 -7.054 -1.519 1.00 92.81 80 TYR A N 1
ATOM 638 C CA . TYR A 1 80 ? -5.582 -6.283 -1.584 1.00 92.81 80 TYR A CA 1
ATOM 639 C C . TYR A 1 80 ? -5.442 -4.874 -0.983 1.00 92.81 80 TYR A C 1
ATOM 641 O O . TYR A 1 80 ? -6.073 -3.929 -1.461 1.00 92.81 80 TYR A O 1
ATOM 649 N N . TYR A 1 81 ? -4.615 -4.719 0.053 1.00 94.56 81 TYR A N 1
ATOM 650 C CA . TYR A 1 81 ? -4.447 -3.471 0.796 1.00 94.56 81 TYR A CA 1
ATOM 651 C C . TYR A 1 81 ? -3.287 -2.594 0.303 1.00 94.56 81 TYR A C 1
ATOM 653 O O . TYR A 1 81 ? -3.193 -1.454 0.746 1.00 94.56 81 TYR A O 1
ATOM 661 N N . ILE A 1 82 ? -2.464 -3.026 -0.661 1.00 95.19 82 ILE A N 1
ATOM 662 C CA . ILE A 1 82 ? -1.436 -2.178 -1.308 1.00 95.19 82 ILE A CA 1
ATOM 663 C C . ILE A 1 82 ? -1.910 -0.742 -1.619 1.00 95.19 82 ILE A C 1
ATOM 665 O O . ILE A 1 82 ? -1.204 0.195 -1.238 1.00 95.19 82 ILE A O 1
ATOM 669 N N . PRO A 1 83 ? -3.076 -0.504 -2.262 1.00 95.81 83 PRO A N 1
ATOM 670 C CA . PRO A 1 83 ? -3.525 0.858 -2.558 1.00 95.81 83 PRO A CA 1
ATOM 671 C C . PRO A 1 83 ? -3.733 1.713 -1.300 1.00 95.81 83 PRO A C 1
ATOM 673 O O . PRO A 1 83 ? -3.469 2.915 -1.329 1.00 95.81 83 PRO A O 1
ATOM 676 N N . LEU A 1 84 ? -4.158 1.109 -0.184 1.00 96.25 84 LEU A N 1
ATOM 677 C CA . LEU A 1 84 ? -4.253 1.797 1.103 1.00 96.25 84 LEU A CA 1
ATOM 678 C C . LEU A 1 84 ? -2.870 2.223 1.599 1.00 96.25 84 LEU A C 1
ATOM 680 O O . LEU A 1 84 ? -2.724 3.372 2.001 1.00 96.25 84 LEU A O 1
ATOM 684 N N . TYR A 1 85 ? -1.866 1.346 1.536 1.00 96.44 85 TYR A N 1
ATOM 685 C CA . TYR A 1 85 ? -0.510 1.669 1.990 1.00 96.44 85 TYR A CA 1
ATOM 686 C C . TYR A 1 85 ? 0.140 2.759 1.135 1.00 96.44 85 TYR A C 1
ATOM 688 O O . TYR A 1 85 ? 0.667 3.722 1.686 1.00 96.44 85 TYR A O 1
ATOM 696 N N . ILE A 1 86 ? -0.000 2.690 -0.195 1.00 95.62 86 ILE A N 1
ATOM 697 C CA . ILE A 1 86 ? 0.464 3.753 -1.100 1.00 95.62 86 ILE A CA 1
ATOM 698 C C . ILE A 1 86 ? -0.210 5.087 -0.756 1.00 95.62 86 ILE A C 1
ATOM 700 O O . ILE A 1 86 ? 0.457 6.115 -0.656 1.00 95.62 86 ILE A O 1
ATOM 704 N N . TYR A 1 87 ? -1.532 5.101 -0.558 1.00 95.25 87 TYR A N 1
ATOM 705 C CA . TYR A 1 87 ? -2.242 6.336 -0.223 1.00 95.25 87 TYR A CA 1
ATOM 706 C C . TYR A 1 87 ? -1.863 6.873 1.166 1.00 95.25 87 TYR A C 1
ATOM 708 O O . TYR A 1 87 ? -1.669 8.080 1.327 1.00 95.25 87 TYR A O 1
ATOM 716 N N . ALA A 1 88 ? -1.730 5.992 2.160 1.00 94.81 88 ALA A N 1
ATOM 717 C CA . ALA A 1 88 ? -1.319 6.340 3.515 1.00 94.81 88 ALA A CA 1
ATOM 718 C C . ALA A 1 88 ? 0.090 6.956 3.538 1.00 94.81 88 ALA A C 1
ATOM 720 O O . ALA A 1 88 ? 0.289 7.966 4.213 1.00 94.81 88 ALA A O 1
ATOM 721 N N . SER A 1 89 ? 1.028 6.442 2.738 1.00 93.00 89 SER A N 1
ATOM 722 C CA . SER A 1 89 ? 2.364 7.026 2.537 1.00 93.00 89 SER A CA 1
ATOM 723 C C . SER A 1 89 ? 2.318 8.491 2.085 1.00 93.00 89 SER A C 1
ATOM 725 O O . SER A 1 89 ? 3.001 9.360 2.630 1.00 93.00 89 SER A O 1
ATOM 727 N N . LEU A 1 90 ? 1.391 8.849 1.188 1.00 91.25 90 LEU A N 1
ATOM 728 C CA . LEU A 1 90 ? 1.209 10.252 0.783 1.00 91.25 90 LEU A CA 1
ATOM 729 C C . LEU A 1 90 ? 0.745 11.157 1.934 1.00 91.25 90 LEU A C 1
ATOM 731 O O . LEU A 1 90 ? 0.964 12.375 1.902 1.00 91.25 90 LEU A O 1
ATOM 735 N N . LEU A 1 91 ? 0.050 10.597 2.928 1.00 90.00 91 LEU A N 1
ATOM 736 C CA . LEU A 1 91 ? -0.347 11.309 4.143 1.00 90.00 91 LEU A CA 1
ATOM 737 C C . LEU A 1 91 ? 0.794 11.362 5.169 1.00 90.00 91 LEU A C 1
ATOM 739 O O . LEU A 1 91 ? 0.872 12.327 5.924 1.00 90.00 91 LEU A O 1
ATOM 743 N N . ASN A 1 92 ? 1.705 10.388 5.147 1.00 88.62 92 ASN A N 1
ATOM 744 C CA . ASN A 1 92 ? 2.764 10.201 6.138 1.00 88.62 92 ASN A CA 1
ATOM 745 C C . ASN A 1 92 ? 3.902 11.231 6.069 1.00 88.62 92 ASN A C 1
ATOM 747 O O . ASN A 1 92 ? 4.750 11.287 6.957 1.00 88.62 92 ASN A O 1
ATOM 751 N N . ARG A 1 93 ? 3.897 12.106 5.058 1.00 78.62 93 ARG A N 1
ATOM 752 C CA . ARG A 1 93 ? 4.959 13.096 4.792 1.00 78.62 93 ARG A CA 1
ATOM 753 C C . ARG A 1 93 ? 5.271 14.047 5.950 1.00 78.62 93 ARG A C 1
ATOM 755 O O . ARG A 1 93 ? 6.329 14.669 5.950 1.00 78.62 93 ARG A O 1
ATOM 762 N N . THR A 1 94 ? 4.337 14.224 6.880 1.00 70.00 94 THR A N 1
ATOM 763 C CA . THR A 1 94 ? 4.500 15.096 8.052 1.00 70.00 94 THR A CA 1
ATOM 764 C C . THR A 1 94 ? 4.609 14.330 9.363 1.00 70.00 94 THR A C 1
ATOM 766 O O . THR A 1 94 ? 5.074 14.896 10.346 1.00 70.00 94 THR A O 1
ATOM 769 N N . GLU A 1 95 ? 4.164 13.073 9.395 1.00 67.69 95 GLU A N 1
ATOM 770 C CA . GLU A 1 95 ? 4.079 12.277 10.624 1.00 67.69 95 GLU A CA 1
ATOM 771 C C . GLU A 1 95 ? 5.188 11.226 10.752 1.00 67.69 95 GLU A C 1
ATOM 773 O O . GLU A 1 95 ? 5.415 10.748 11.862 1.00 67.69 95 GLU A O 1
ATOM 778 N N . PHE A 1 96 ? 5.891 10.903 9.657 1.00 73.56 96 PHE A N 1
ATOM 779 C CA . PHE A 1 96 ? 7.060 10.011 9.617 1.00 73.56 96 PHE A CA 1
ATOM 780 C C . PHE A 1 96 ? 6.858 8.698 10.391 1.00 73.56 96 PHE A C 1
ATOM 782 O O . PHE A 1 96 ? 7.726 8.238 11.134 1.00 73.56 96 PHE A O 1
ATOM 789 N N . ARG A 1 97 ? 5.673 8.105 10.246 1.00 85.12 97 ARG A N 1
ATOM 790 C CA . ARG A 1 97 ? 5.306 6.824 10.853 1.00 85.12 97 ARG A CA 1
ATOM 791 C C . ARG A 1 97 ? 6.051 5.680 10.167 1.00 85.12 97 ARG A C 1
ATOM 793 O O . ARG A 1 97 ? 6.338 5.757 8.975 1.00 85.12 97 ARG A O 1
ATOM 800 N N . VAL A 1 98 ? 6.318 4.615 10.920 1.00 86.31 98 VAL A N 1
ATOM 801 C CA . VAL A 1 98 ? 7.201 3.510 10.504 1.00 86.31 98 VAL A CA 1
ATOM 802 C C . VAL A 1 98 ? 6.572 2.594 9.447 1.00 86.31 98 VAL A C 1
ATOM 804 O O . VAL A 1 98 ? 7.303 2.099 8.592 1.00 86.31 98 VAL A O 1
ATOM 807 N N . PHE A 1 99 ? 5.236 2.475 9.417 1.00 91.38 99 PHE A N 1
ATOM 808 C CA . PHE A 1 99 ? 4.516 1.559 8.517 1.00 91.38 99 PHE A CA 1
ATOM 809 C C . PHE A 1 99 ? 4.930 1.669 7.040 1.00 91.38 99 PHE A C 1
ATOM 811 O O . PHE A 1 99 ? 4.861 0.691 6.305 1.00 91.38 99 PHE A O 1
ATOM 818 N N . GLU A 1 100 ? 5.321 2.862 6.583 1.00 90.25 100 GLU A N 1
ATOM 819 C CA . GLU A 1 100 ? 5.763 3.121 5.210 1.00 90.25 100 GLU A CA 1
ATOM 820 C C . GLU A 1 100 ? 7.098 2.439 4.907 1.00 90.25 100 GLU A C 1
ATOM 822 O O . GLU A 1 100 ? 7.240 1.772 3.882 1.00 90.25 100 GLU A O 1
ATOM 827 N N . ALA A 1 101 ? 8.067 2.570 5.816 1.00 89.12 101 ALA A N 1
ATOM 828 C CA . ALA A 1 101 ? 9.361 1.919 5.682 1.00 89.12 101 ALA A CA 1
ATOM 829 C C . ALA A 1 101 ? 9.199 0.396 5.706 1.00 89.12 101 ALA A C 1
ATOM 831 O O . ALA A 1 101 ? 9.774 -0.291 4.860 1.00 89.12 101 ALA A O 1
ATOM 832 N N . ASP A 1 102 ? 8.363 -0.105 6.614 1.00 90.88 102 ASP A N 1
ATOM 833 C CA . ASP A 1 102 ? 8.079 -1.528 6.754 1.00 90.88 102 ASP A CA 1
ATOM 834 C C . ASP A 1 102 ? 7.356 -2.066 5.513 1.00 90.88 102 ASP A C 1
ATOM 836 O O . ASP A 1 102 ? 7.799 -3.043 4.912 1.00 90.88 102 ASP A O 1
ATOM 840 N N . PHE A 1 103 ? 6.319 -1.383 5.025 1.00 93.25 103 PHE A N 1
ATOM 841 C CA . PHE A 1 103 ? 5.652 -1.733 3.770 1.00 93.25 103 PHE A CA 1
ATOM 842 C C . PHE A 1 103 ? 6.640 -1.848 2.601 1.00 93.25 103 PHE A C 1
ATOM 844 O O . PHE A 1 103 ? 6.657 -2.863 1.895 1.00 93.25 103 PHE A O 1
ATOM 851 N N . ILE A 1 104 ? 7.492 -0.837 2.408 1.00 91.12 104 ILE A N 1
ATOM 852 C CA . ILE A 1 104 ? 8.465 -0.827 1.315 1.00 91.12 104 ILE A CA 1
ATOM 853 C C . ILE A 1 104 ? 9.456 -1.986 1.471 1.00 91.12 104 ILE A C 1
ATOM 855 O O . ILE A 1 104 ? 9.683 -2.726 0.516 1.00 91.12 104 ILE A O 1
ATOM 859 N N . GLN A 1 105 ? 10.031 -2.182 2.657 1.00 89.94 105 GLN A N 1
ATOM 860 C CA . GLN A 1 105 ? 11.026 -3.231 2.879 1.00 89.94 105 GLN A CA 1
ATOM 861 C C . GLN A 1 105 ? 10.426 -4.634 2.723 1.00 89.94 105 GLN A C 1
ATOM 863 O O . GLN A 1 105 ? 10.956 -5.442 1.961 1.00 89.94 105 GLN A O 1
ATOM 868 N N . TYR A 1 106 ? 9.301 -4.917 3.378 1.00 88.69 106 TYR A N 1
ATOM 869 C CA . TYR A 1 106 ? 8.717 -6.261 3.416 1.00 88.69 106 TYR A CA 1
ATOM 870 C C . TYR A 1 106 ? 8.028 -6.690 2.118 1.00 88.69 106 TYR A C 1
ATOM 872 O O . TYR A 1 106 ? 7.913 -7.898 1.873 1.00 88.69 106 TYR A O 1
ATOM 880 N N . TYR A 1 107 ? 7.562 -5.740 1.299 1.00 90.38 107 TYR A N 1
ATOM 881 C CA . TYR A 1 107 ? 6.789 -6.051 0.093 1.00 90.38 107 TYR A CA 1
ATOM 882 C C . TYR A 1 107 ? 7.417 -5.538 -1.202 1.00 90.38 107 TYR A C 1
ATOM 884 O O . TYR A 1 107 ? 7.386 -6.259 -2.197 1.00 90.38 107 TYR A O 1
ATOM 892 N N . LEU A 1 108 ? 8.053 -4.365 -1.210 1.00 90.94 108 LEU A N 1
ATOM 893 C CA . LEU A 1 108 ? 8.518 -3.727 -2.450 1.00 90.94 108 LEU A CA 1
ATOM 894 C C . LEU A 1 108 ? 10.031 -3.836 -2.694 1.00 90.94 108 LEU A C 1
ATOM 896 O O . LEU A 1 108 ? 10.481 -3.599 -3.815 1.00 90.94 108 LEU A O 1
ATOM 900 N N . CYS A 1 109 ? 10.816 -4.211 -1.683 1.00 88.75 109 CYS A N 1
ATOM 901 C CA . CYS A 1 109 ? 12.258 -4.418 -1.800 1.00 88.75 109 CYS A CA 1
ATOM 902 C C . CYS A 1 109 ? 12.596 -5.909 -1.987 1.00 88.75 109 CYS A C 1
ATOM 904 O O . CYS A 1 109 ? 12.398 -6.681 -1.044 1.00 88.75 109 CYS A O 1
ATOM 906 N N . PRO A 1 110 ? 13.186 -6.316 -3.129 1.00 83.88 110 PRO A N 1
ATOM 907 C CA . PRO A 1 110 ? 13.602 -7.703 -3.351 1.00 83.88 110 PRO A CA 1
ATOM 908 C C . PRO A 1 110 ? 14.609 -8.199 -2.300 1.00 83.88 110 PRO A C 1
ATOM 910 O O . PRO A 1 110 ? 14.494 -9.315 -1.806 1.00 83.88 110 PRO A O 1
ATOM 913 N N . ASP A 1 111 ? 15.564 -7.348 -1.914 1.00 83.44 111 ASP A N 1
ATOM 914 C CA . ASP A 1 111 ? 16.685 -7.700 -1.025 1.00 83.44 111 ASP A CA 1
ATOM 915 C C . ASP A 1 111 ? 16.281 -8.131 0.388 1.00 83.44 111 ASP A C 1
ATOM 917 O O . ASP A 1 111 ? 17.049 -8.795 1.081 1.00 83.44 111 ASP A O 1
ATOM 921 N N . HIS A 1 112 ? 15.099 -7.718 0.838 1.00 80.56 112 HIS A N 1
ATOM 922 C CA . HIS A 1 112 ? 14.610 -7.989 2.191 1.00 80.56 112 HIS A CA 1
ATOM 923 C C . HIS A 1 112 ? 13.648 -9.183 2.206 1.00 80.56 112 HIS A C 1
ATOM 925 O O . HIS A 1 112 ? 12.967 -9.433 3.199 1.00 80.56 112 HIS A O 1
ATOM 931 N N . GLN A 1 113 ? 13.568 -9.918 1.094 1.00 79.00 113 GLN A N 1
ATOM 932 C CA . GLN A 1 113 ? 12.609 -10.989 0.889 1.00 79.00 113 GLN A CA 1
ATOM 933 C C . GLN A 1 113 ? 13.283 -12.230 0.308 1.00 79.00 113 GLN A C 1
ATOM 935 O O . GLN A 1 113 ? 14.298 -12.171 -0.382 1.00 79.00 113 GLN A O 1
ATOM 940 N N . ASN A 1 114 ? 12.678 -13.390 0.561 1.00 85.38 114 ASN A N 1
ATOM 941 C CA . ASN A 1 114 ? 12.999 -14.583 -0.210 1.00 85.38 114 ASN A CA 1
ATOM 942 C C . ASN A 1 114 ? 12.590 -14.358 -1.680 1.00 85.38 114 ASN A C 1
ATOM 944 O O . ASN A 1 114 ? 11.488 -13.871 -1.944 1.00 85.38 114 ASN A O 1
ATOM 948 N N . SER A 1 115 ? 13.458 -14.728 -2.625 1.00 82.62 115 SER A N 1
ATOM 949 C CA . SER A 1 115 ? 13.253 -14.479 -4.057 1.00 82.62 115 SER A CA 1
ATOM 950 C C . SER A 1 115 ? 11.948 -15.070 -4.601 1.00 82.62 115 SER A C 1
ATOM 952 O O . SER A 1 115 ? 11.261 -14.397 -5.367 1.00 82.62 115 SER A O 1
ATOM 954 N N . ASP A 1 116 ? 11.551 -16.267 -4.160 1.00 84.94 116 ASP A N 1
ATOM 955 C CA . ASP A 1 116 ? 10.291 -16.895 -4.580 1.00 84.94 116 ASP A CA 1
ATOM 956 C C . ASP A 1 116 ? 9.084 -16.141 -4.009 1.00 84.94 116 ASP A C 1
ATOM 958 O O . ASP A 1 116 ? 8.079 -15.936 -4.690 1.00 84.94 116 ASP A O 1
ATOM 962 N N . CYS A 1 117 ? 9.178 -15.674 -2.761 1.00 82.81 117 CYS A N 1
ATOM 963 C CA . CYS A 1 117 ? 8.131 -14.867 -2.129 1.00 82.81 117 CYS A CA 1
ATOM 964 C C . CYS A 1 117 ? 7.939 -13.514 -2.826 1.00 82.81 117 CYS A C 1
ATOM 966 O O . CYS A 1 117 ? 6.802 -13.048 -2.955 1.00 82.81 117 CYS A O 1
ATOM 968 N N . PHE A 1 118 ? 9.033 -12.887 -3.262 1.00 87.19 118 PHE A N 1
ATOM 969 C CA . PHE A 1 118 ? 8.988 -11.633 -4.004 1.00 87.19 118 PHE A CA 1
ATOM 970 C C . PHE A 1 118 ? 8.436 -11.840 -5.420 1.00 87.19 118 PHE A C 1
ATOM 972 O O . PHE A 1 118 ? 7.542 -11.111 -5.841 1.00 87.19 118 PHE A O 1
ATOM 979 N N . LEU A 1 119 ? 8.873 -12.887 -6.126 1.00 84.88 119 LEU A N 1
ATOM 980 C CA . LEU A 1 119 ? 8.346 -13.205 -7.452 1.00 84.88 119 LEU A CA 1
ATOM 981 C C . LEU A 1 119 ? 6.845 -13.523 -7.405 1.00 84.88 119 LEU A C 1
ATOM 983 O O . LEU A 1 119 ? 6.086 -12.988 -8.205 1.00 84.88 119 LEU A O 1
ATOM 987 N N . ASN A 1 120 ? 6.393 -14.323 -6.436 1.00 85.44 120 ASN A N 1
ATOM 988 C CA . ASN A 1 120 ? 4.968 -14.619 -6.254 1.00 85.44 120 ASN A CA 1
ATOM 989 C C . ASN A 1 120 ? 4.138 -13.367 -5.937 1.00 85.44 120 ASN A C 1
ATOM 991 O O . ASN A 1 120 ? 2.984 -13.279 -6.348 1.00 85.44 120 ASN A O 1
ATOM 995 N N . PHE A 1 121 ? 4.714 -12.397 -5.222 1.00 85.38 121 PHE A N 1
ATOM 996 C CA . PHE A 1 121 ? 4.078 -11.100 -4.993 1.00 85.38 121 PHE A CA 1
ATOM 997 C C . PHE A 1 121 ? 3.913 -10.324 -6.304 1.00 85.38 121 PHE A C 1
ATOM 999 O O . PHE A 1 121 ? 2.809 -9.881 -6.609 1.00 85.38 121 PHE A O 1
ATOM 1006 N N . VAL A 1 122 ? 4.980 -10.220 -7.102 1.00 87.00 122 VAL A N 1
ATOM 1007 C CA . VAL A 1 122 ? 4.963 -9.527 -8.400 1.00 87.00 122 VAL A CA 1
ATOM 1008 C C . VAL A 1 122 ? 3.979 -10.189 -9.369 1.00 87.00 122 VAL A C 1
ATOM 1010 O O . VAL A 1 122 ? 3.190 -9.497 -10.003 1.00 87.00 122 VAL A O 1
ATOM 1013 N N . LEU A 1 123 ? 3.960 -11.525 -9.435 1.00 87.44 123 LEU A N 1
ATOM 1014 C CA . LEU A 1 123 ? 3.033 -12.296 -10.276 1.00 87.44 123 LEU A CA 1
ATOM 1015 C C . LEU A 1 123 ? 1.563 -12.170 -9.848 1.00 87.44 123 LEU A C 1
ATOM 1017 O O . LEU A 1 123 ? 0.668 -12.473 -10.634 1.00 87.44 123 LEU A O 1
ATOM 1021 N N . GLY A 1 124 ? 1.302 -11.739 -8.612 1.00 86.44 124 GLY A N 1
ATOM 1022 C CA . GLY A 1 124 ? -0.045 -11.468 -8.112 1.00 86.44 124 GLY A CA 1
ATOM 1023 C C . GLY A 1 124 ? -0.631 -10.131 -8.579 1.00 86.44 124 GLY A C 1
ATOM 1024 O O . GLY A 1 124 ? -1.770 -9.827 -8.227 1.00 86.44 124 GLY A O 1
ATOM 1025 N N . LEU A 1 125 ? 0.127 -9.332 -9.335 1.00 89.88 125 LEU A N 1
ATOM 1026 C CA . LEU A 1 125 ? -0.228 -7.975 -9.742 1.00 89.88 125 LEU A CA 1
ATOM 1027 C C . LEU A 1 125 ? -0.315 -7.855 -11.267 1.00 89.88 125 LEU A C 1
ATOM 1029 O O . LEU A 1 125 ? 0.393 -8.524 -12.013 1.00 89.88 125 LEU A O 1
ATOM 1033 N N . THR A 1 126 ? -1.192 -6.970 -11.734 1.00 91.19 126 THR A N 1
ATOM 1034 C CA . THR A 1 126 ? -1.302 -6.612 -13.158 1.00 91.19 126 THR A CA 1
ATOM 1035 C C . THR A 1 126 ? -0.230 -5.599 -13.562 1.00 91.19 126 THR A C 1
ATOM 1037 O O . THR A 1 126 ? 0.265 -4.853 -12.717 1.00 91.19 126 THR A O 1
ATOM 1040 N N . ASP A 1 127 ? 0.063 -5.485 -14.859 1.00 89.56 127 ASP A N 1
ATOM 1041 C CA . ASP A 1 127 ? 1.019 -4.496 -15.386 1.00 89.56 127 ASP A CA 1
ATOM 1042 C C . ASP A 1 127 ? 0.678 -3.056 -14.968 1.00 89.56 127 ASP A C 1
ATOM 1044 O O . ASP A 1 127 ? 1.562 -2.259 -14.651 1.00 89.56 127 ASP A O 1
ATOM 1048 N N . GLU A 1 128 ? -0.613 -2.712 -14.907 1.00 90.12 128 GLU A N 1
ATOM 1049 C CA . GLU A 1 128 ? -1.055 -1.394 -14.443 1.00 90.12 128 GLU A CA 1
ATOM 1050 C C . GLU A 1 128 ? -0.700 -1.159 -12.971 1.00 90.12 128 GLU A C 1
ATOM 1052 O O . GLU A 1 128 ? -0.184 -0.096 -12.616 1.00 90.12 128 GLU A O 1
ATOM 1057 N N . GLN A 1 129 ? -0.941 -2.159 -12.120 1.00 92.12 129 GLN A N 1
ATOM 1058 C CA . GLN A 1 129 ? -0.621 -2.106 -10.694 1.00 92.12 129 GLN A CA 1
ATOM 1059 C C . GLN A 1 129 ? 0.892 -2.045 -10.473 1.00 92.12 129 GLN A C 1
ATOM 1061 O O . GLN A 1 129 ? 1.358 -1.220 -9.688 1.00 92.12 129 GLN A O 1
ATOM 1066 N N . LEU A 1 130 ? 1.661 -2.854 -11.207 1.00 91.62 130 LEU A N 1
ATOM 1067 C CA . LEU A 1 130 ? 3.123 -2.842 -11.168 1.00 91.62 130 LEU A CA 1
ATOM 1068 C C . LEU A 1 130 ? 3.685 -1.485 -11.599 1.00 91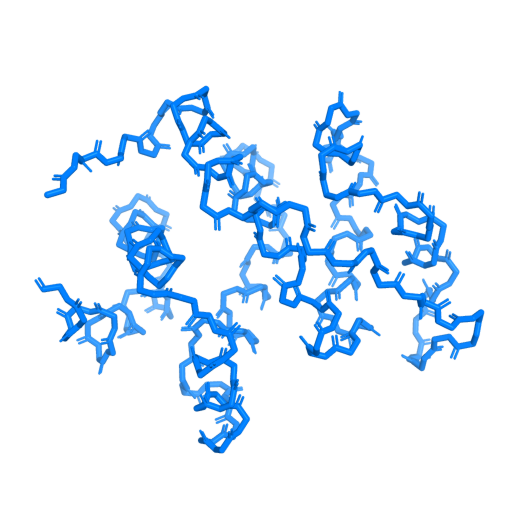.62 130 LEU A C 1
ATOM 1070 O O . LEU A 1 130 ? 4.575 -0.962 -10.934 1.00 91.62 130 LEU A O 1
ATOM 1074 N N . ASN A 1 131 ? 3.126 -0.854 -12.634 1.00 89.94 131 ASN A N 1
ATOM 1075 C CA . ASN A 1 131 ? 3.529 0.496 -13.026 1.00 89.94 131 ASN A CA 1
ATOM 1076 C C . ASN A 1 131 ? 3.177 1.561 -11.970 1.00 89.94 131 ASN A C 1
ATOM 1078 O O . ASN A 1 131 ? 3.917 2.530 -11.801 1.00 89.94 131 ASN A O 1
ATOM 1082 N N . ILE A 1 132 ? 2.051 1.434 -11.261 1.00 92.38 132 ILE A N 1
ATOM 1083 C CA . ILE A 1 132 ? 1.743 2.349 -10.149 1.00 92.38 132 ILE A CA 1
ATOM 1084 C C . ILE A 1 132 ? 2.775 2.176 -9.030 1.00 92.38 132 ILE A C 1
ATOM 1086 O O . ILE A 1 132 ? 3.292 3.171 -8.521 1.00 92.38 132 ILE A O 1
ATOM 1090 N N . ILE A 1 133 ? 3.102 0.931 -8.680 1.00 93.00 133 ILE A N 1
ATOM 1091 C CA . ILE A 1 133 ? 4.079 0.600 -7.638 1.00 93.00 133 ILE A CA 1
ATOM 1092 C C . ILE A 1 133 ? 5.483 1.079 -8.025 1.00 93.00 133 ILE A C 1
ATOM 1094 O O . ILE A 1 133 ? 6.154 1.696 -7.201 1.00 93.00 133 ILE A O 1
ATOM 1098 N N . SER A 1 134 ? 5.924 0.882 -9.271 1.00 91.25 134 SER A N 1
ATOM 1099 C CA . SER A 1 134 ? 7.244 1.347 -9.720 1.00 91.25 134 SER A CA 1
ATOM 1100 C C . SER A 1 134 ? 7.366 2.871 -9.635 1.00 91.25 134 SER A C 1
ATOM 1102 O O . SER A 1 134 ? 8.374 3.397 -9.161 1.00 91.25 134 SER A O 1
ATOM 1104 N N . ARG A 1 135 ? 6.309 3.602 -10.009 1.00 90.50 135 ARG A N 1
ATOM 1105 C CA . ARG A 1 135 ? 6.255 5.068 -9.892 1.00 90.50 135 ARG A CA 1
ATOM 1106 C C . ARG A 1 135 ? 6.198 5.539 -8.446 1.00 90.50 135 ARG A C 1
ATOM 1108 O O . ARG A 1 135 ? 6.835 6.539 -8.126 1.00 90.50 135 ARG A O 1
ATOM 1115 N N . PHE A 1 136 ? 5.482 4.820 -7.585 1.00 92.31 136 PHE A N 1
ATOM 1116 C CA . PHE A 1 136 ? 5.500 5.062 -6.146 1.00 92.31 136 PHE A CA 1
ATOM 1117 C C . PHE A 1 136 ? 6.920 4.900 -5.584 1.00 92.31 136 PHE A C 1
ATOM 1119 O O . PHE A 1 136 ? 7.417 5.805 -4.922 1.00 92.31 136 PHE A O 1
ATOM 1126 N N . MET A 1 137 ? 7.618 3.816 -5.935 1.00 91.12 137 MET A N 1
ATOM 1127 C CA . MET A 1 137 ? 9.002 3.567 -5.514 1.00 91.12 137 MET A CA 1
ATOM 1128 C C . MET A 1 137 ? 9.973 4.641 -6.013 1.00 91.12 137 MET A C 1
ATOM 1130 O O . MET A 1 137 ? 10.850 5.078 -5.265 1.00 91.12 137 MET A O 1
ATOM 1134 N N . LYS A 1 138 ? 9.794 5.118 -7.251 1.00 89.12 138 LYS A N 1
ATOM 1135 C CA . LYS A 1 138 ? 10.551 6.257 -7.783 1.00 89.12 138 LYS A CA 1
ATOM 1136 C C . LYS A 1 138 ? 10.328 7.515 -6.949 1.00 89.12 138 LYS A C 1
ATOM 1138 O O . LYS A 1 138 ? 11.280 8.179 -6.550 1.00 89.12 138 LYS A O 1
ATOM 1143 N N . TRP A 1 139 ? 9.065 7.827 -6.677 1.00 89.12 139 TRP A N 1
ATOM 1144 C CA . TRP A 1 139 ? 8.684 8.991 -5.889 1.00 89.12 139 TRP A CA 1
ATOM 1145 C C . TRP A 1 139 ? 9.260 8.930 -4.466 1.00 89.12 139 TRP A C 1
ATOM 1147 O O . TRP A 1 139 ? 9.863 9.905 -4.021 1.00 89.12 139 TRP A O 1
ATOM 1157 N N . GLU A 1 140 ? 9.171 7.781 -3.795 1.00 88.44 140 GLU A N 1
ATOM 1158 C CA . GLU A 1 140 ? 9.786 7.534 -2.482 1.00 88.44 140 GLU A CA 1
ATOM 1159 C C . GLU A 1 140 ? 11.311 7.729 -2.502 1.00 88.44 140 GLU A C 1
ATOM 1161 O O . GLU A 1 140 ? 11.882 8.397 -1.633 1.00 88.44 140 GLU A O 1
ATOM 1166 N N . SER A 1 141 ? 11.980 7.201 -3.532 1.00 86.25 141 SER A N 1
ATOM 1167 C CA . SER A 1 141 ? 13.420 7.378 -3.748 1.00 86.25 141 SER A CA 1
ATOM 1168 C C . SER A 1 141 ? 13.805 8.853 -3.903 1.00 86.25 141 SER A C 1
ATOM 1170 O O . SER A 1 141 ? 14.759 9.321 -3.273 1.00 86.25 141 SER A O 1
ATOM 1172 N N . ASP A 1 142 ? 13.069 9.592 -4.732 1.00 84.38 142 ASP A N 1
ATOM 1173 C CA . ASP A 1 142 ? 13.424 10.959 -5.118 1.00 84.38 142 ASP A CA 1
ATOM 1174 C C . ASP A 1 142 ? 13.063 11.984 -4.031 1.00 84.38 142 ASP A C 1
ATOM 1176 O O . ASP A 1 142 ? 13.817 12.932 -3.785 1.00 84.38 142 ASP A O 1
ATOM 1180 N N . VAL A 1 143 ? 11.922 11.795 -3.362 1.00 81.25 143 VAL A N 1
ATOM 1181 C CA . VAL A 1 143 ? 11.349 12.766 -2.419 1.00 81.25 143 VAL A CA 1
ATOM 1182 C C . VAL A 1 143 ? 11.718 12.454 -0.974 1.00 81.25 143 VAL A C 1
ATOM 1184 O O . VAL A 1 143 ? 12.205 13.344 -0.273 1.00 81.25 143 VAL A O 1
ATOM 1187 N N . ASN A 1 144 ? 11.516 11.212 -0.529 1.00 71.69 144 ASN A N 1
ATOM 1188 C CA . ASN A 1 144 ? 11.749 10.813 0.862 1.00 71.69 144 ASN A CA 1
ATOM 1189 C C . ASN A 1 144 ? 13.184 10.306 1.093 1.00 71.69 144 ASN A C 1
ATOM 1191 O O . ASN A 1 144 ? 13.610 10.153 2.237 1.00 71.69 144 ASN A O 1
ATOM 1195 N N . LYS A 1 145 ? 13.967 10.118 0.017 1.00 74.50 145 LYS A N 1
ATOM 1196 C CA . LYS A 1 145 ? 15.393 9.738 0.041 1.00 74.50 145 LYS A CA 1
ATOM 1197 C C . LYS A 1 145 ? 15.676 8.475 0.860 1.00 74.50 145 LYS A C 1
ATOM 1199 O O . LYS A 1 145 ? 16.776 8.311 1.395 1.00 74.50 145 LYS A O 1
ATOM 1204 N N . LEU A 1 146 ? 14.701 7.571 0.938 1.00 74.31 146 LEU A N 1
ATOM 1205 C CA . LEU A 1 146 ? 14.852 6.285 1.605 1.00 74.31 146 LEU A CA 1
ATOM 1206 C C . LEU A 1 146 ? 15.871 5.440 0.829 1.00 74.31 146 LEU A C 1
ATOM 1208 O O . LEU A 1 146 ? 15.664 5.096 -0.335 1.00 74.31 146 LEU A O 1
ATOM 1212 N N . SER A 1 147 ? 17.000 5.116 1.464 1.00 75.94 147 SER A N 1
ATOM 1213 C CA . SER A 1 147 ? 18.129 4.442 0.807 1.00 75.94 147 SER A CA 1
ATOM 1214 C C . SER A 1 147 ? 17.756 3.064 0.253 1.00 75.94 147 SER A C 1
ATOM 1216 O O . SER A 1 147 ? 18.178 2.710 -0.848 1.00 75.94 147 SER A O 1
ATOM 1218 N N . PHE A 1 148 ? 16.923 2.315 0.978 1.00 76.88 148 PHE A N 1
ATOM 1219 C CA . PHE A 1 148 ? 16.402 1.020 0.541 1.00 76.88 148 PHE A CA 1
ATOM 1220 C C . PHE A 1 148 ? 15.405 1.154 -0.618 1.00 76.88 148 PHE A C 1
ATOM 1222 O O . PHE A 1 148 ? 15.473 0.359 -1.551 1.00 76.88 148 PHE A O 1
ATOM 1229 N N . ALA A 1 149 ? 14.549 2.184 -0.622 1.00 79.12 149 ALA A N 1
ATOM 1230 C CA . ALA A 1 149 ? 13.619 2.434 -1.725 1.00 79.12 149 ALA A CA 1
ATOM 1231 C C . ALA A 1 149 ? 14.375 2.801 -3.007 1.00 79.12 149 ALA A C 1
ATOM 1233 O O . ALA A 1 149 ? 14.088 2.265 -4.073 1.00 79.12 149 ALA A O 1
ATOM 1234 N N . LYS A 1 150 ? 15.407 3.646 -2.887 1.00 82.94 150 LYS A N 1
ATOM 1235 C CA . LYS A 1 150 ? 16.293 4.007 -3.999 1.00 82.94 150 LYS A CA 1
ATOM 1236 C C . LYS A 1 150 ? 16.995 2.793 -4.597 1.00 82.94 150 LYS A C 1
ATOM 1238 O O . LYS A 1 150 ? 17.026 2.650 -5.816 1.00 82.94 150 LYS A O 1
ATOM 1243 N N . LYS A 1 151 ? 17.554 1.925 -3.750 1.00 84.00 151 LYS A N 1
ATOM 1244 C CA . LYS A 1 151 ? 18.215 0.701 -4.206 1.00 84.00 151 LYS A CA 1
ATOM 1245 C C . LYS A 1 151 ? 17.225 -0.231 -4.907 1.00 84.00 151 LYS A C 1
ATOM 1247 O O . LYS A 1 151 ? 17.465 -0.605 -6.045 1.00 84.00 151 LYS A O 1
ATOM 1252 N N . ALA A 1 152 ? 16.088 -0.530 -4.276 1.00 82.00 152 ALA A N 1
ATOM 1253 C CA . ALA A 1 152 ? 15.057 -1.380 -4.871 1.00 82.00 152 ALA A CA 1
ATOM 1254 C C . ALA A 1 152 ? 14.511 -0.809 -6.187 1.00 82.00 152 ALA A C 1
ATOM 1256 O O . ALA A 1 152 ? 14.210 -1.567 -7.108 1.00 82.00 152 ALA A O 1
ATOM 1257 N N . TYR A 1 153 ? 14.399 0.518 -6.295 1.00 83.19 153 TYR A N 1
ATOM 1258 C CA . TYR A 1 153 ? 14.013 1.159 -7.543 1.00 83.19 153 TYR A CA 1
ATOM 1259 C C . TYR A 1 153 ? 15.054 0.913 -8.642 1.00 83.19 153 TYR A C 1
ATOM 1261 O O . TYR A 1 153 ? 14.698 0.383 -9.684 1.00 83.19 153 TYR A O 1
ATOM 1269 N N . ILE A 1 154 ? 16.332 1.210 -8.394 1.00 82.56 154 ILE A N 1
ATOM 1270 C CA . ILE A 1 154 ? 17.409 1.037 -9.387 1.00 82.56 154 ILE A CA 1
ATOM 1271 C C . ILE A 1 154 ? 17.604 -0.437 -9.776 1.00 82.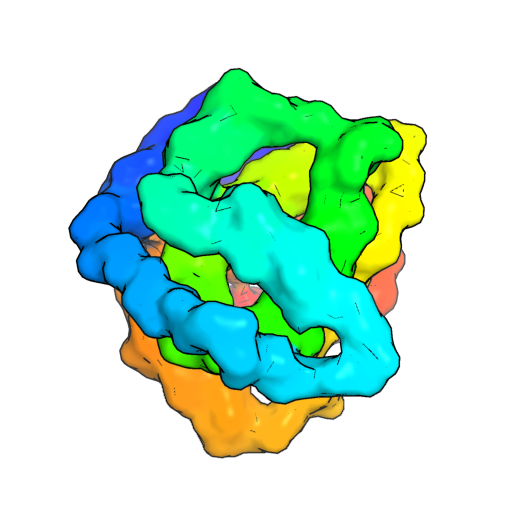56 154 ILE A C 1
ATOM 1273 O O . ILE A 1 154 ? 17.751 -0.747 -10.955 1.00 82.56 154 ILE A O 1
ATOM 1277 N N . ASP A 1 155 ? 17.599 -1.340 -8.798 1.00 80.19 155 ASP A N 1
ATOM 1278 C CA . ASP A 1 155 ? 17.972 -2.742 -9.007 1.00 80.19 155 ASP A CA 1
ATOM 1279 C C . ASP A 1 155 ? 16.828 -3.582 -9.604 1.00 80.19 155 ASP A C 1
ATOM 1281 O O . ASP A 1 155 ? 17.076 -4.656 -10.154 1.00 80.19 155 ASP A O 1
ATOM 1285 N N . PHE A 1 156 ? 15.575 -3.121 -9.497 1.00 82.38 156 PHE A N 1
ATOM 1286 C CA . PHE A 1 156 ? 14.407 -3.879 -9.948 1.00 82.38 156 PHE A CA 1
ATOM 1287 C C . PHE A 1 156 ? 13.366 -3.020 -10.668 1.00 82.38 156 PHE A C 1
ATOM 1289 O O . PHE A 1 156 ? 13.070 -3.277 -11.831 1.00 82.38 156 PHE A O 1
ATOM 1296 N N . TRP A 1 157 ? 12.792 -2.009 -10.011 1.00 85.50 157 TRP A N 1
ATOM 1297 C CA . TRP A 1 157 ? 11.611 -1.321 -10.553 1.00 85.50 157 TRP A CA 1
ATOM 1298 C C . TRP A 1 157 ? 11.893 -0.427 -11.770 1.00 85.50 157 TRP A C 1
ATOM 1300 O O . TRP A 1 157 ? 10.989 -0.221 -12.575 1.00 85.50 157 TRP A O 1
ATOM 1310 N N . ASP A 1 158 ? 13.119 0.070 -11.939 1.00 80.38 158 ASP A N 1
ATOM 1311 C CA . ASP A 1 158 ? 13.543 0.839 -13.116 1.00 80.38 158 ASP A CA 1
ATOM 1312 C C . ASP A 1 158 ? 13.617 -0.044 -14.372 1.00 80.38 158 ASP A C 1
ATOM 1314 O O . ASP A 1 158 ? 13.366 0.431 -15.472 1.00 80.38 158 ASP A O 1
ATOM 1318 N N . LEU A 1 159 ? 13.863 -1.351 -14.209 1.00 73.06 159 LEU A N 1
ATOM 1319 C CA . LEU A 1 159 ? 13.869 -2.325 -15.309 1.00 73.06 159 LEU A CA 1
ATOM 1320 C C . LEU A 1 159 ? 12.459 -2.652 -15.834 1.00 73.06 159 LEU A C 1
ATOM 1322 O O . LEU A 1 159 ? 12.333 -3.273 -16.887 1.00 73.06 159 LEU A O 1
ATOM 1326 N N . TYR A 1 160 ? 11.410 -2.276 -15.093 1.00 65.81 160 TYR A N 1
ATOM 1327 C CA . TYR A 1 160 ? 10.004 -2.496 -15.456 1.00 65.81 160 TYR A CA 1
ATOM 1328 C C . TYR A 1 160 ? 9.372 -1.321 -16.233 1.00 65.81 160 TYR A C 1
ATOM 1330 O O . TYR A 1 160 ? 8.202 -1.418 -16.610 1.00 65.81 160 TYR A O 1
ATOM 1338 N N . LEU A 1 161 ? 10.099 -0.215 -16.447 1.00 56.41 161 LEU A N 1
ATOM 1339 C CA . LEU A 1 161 ? 9.649 0.990 -17.170 1.00 56.41 161 LEU A CA 1
ATOM 1340 C C . LEU A 1 161 ? 10.227 1.070 -18.590 1.00 56.41 161 LEU A C 1
ATOM 1342 O O . LEU A 1 161 ? 9.568 1.741 -19.421 1.00 56.41 161 LEU A O 1
#

Sequence (161 aa):
MKEIDFMNKGNVLGELKRSFINALLPNLPITMKGMDDPERVFNFFSGRTWMDIINTLDLSKDAYALDLGVGFLDRKDFLYYIPLYIYASLLNRTEFRVFEADFIQYYLCPDHQNSDCFLNFVLGLTDEQLNIISRFMKWESDVNKLSFAKKAYIDFWDLYL

Secondary structure (DSSP, 8-state):
-PPP-TT-HHHHHHHHHHHS--PPPP---SS---SS-HHHHHHHHTT--HHHHHHH--HHHHHHHHHHHHHHS-HHHHHHHHHHHHHHHHHHTTT--THHHHHIIIII-GGGS-HHHHHHHHHTS-HHHHHHHHHHHHHIIIII--HHHHHHHHHTGGGG-